Protein AF-A0A9Q1FGV0-F1 (afdb_monomer_lite)

Sequence (142 aa):
MKSDRSMDLPRHFRGEVTGDSRELNRILRSLESGGLEETNSGKLIVAKRFLLRTLMKLKKDEKLKLFQSHLSQDYPEYTEQEQEDPEALYIVEKMLETCGSERSLKITLHILRNMKQKDLADSLEREAQNCKRFLSLILCVH

pLDDT: mean 70.71, std 15.36, range [35.47, 88.62]

Organism: Synaphobranchus kaupii (NCBI:txid118154)

Foldseek 3Di:
DDDPPDPPDPDDPVPPVDLPVVVLVVLLVVLVPDDQDPDLVSLLSLLLNLQSVLLVVVVDQVVNLQLLVLCCVVPVVLPPDPDPRDRSNSSSVSLCVPPNSLVSLVSSLVSCVVVVVVVSSVVSVVSSVVVCVVVVVPPPDD

Secondary structure (DSSP, 8-state):
--------------------HHHHHHHHHHHHHS---SSHHHHHHHHHHHHHHHHHHS-SHHHHHHHHHHHHHH-GGG-S---SS--HHHHHHHHHHHH-HHHHHHHHHHHHHHTT-HHHHHHHHHHHHHHHTTTTTS----

InterPro domains:
  IPR004020 DAPIN domain [PF02758] (51-122)
  IPR004020 DAPIN domain [PS50824] (44-130)
  IPR004020 DAPIN domain [SM01289] (47-126)
  IPR011029 Death-like domain superfamily [G3DSA:1.10.533.10] (45-135)
  IPR011029 Death-like domain superfamily [SSF47986] (49-128)

Radius of gyration: 18.82 Å; chains: 1; bounding box: 50×46×64 Å

Structure (mmCIF, N/CA/C/O backbone):
data_AF-A0A9Q1FGV0-F1
#
_entry.id   AF-A0A9Q1FGV0-F1
#
loop_
_atom_site.group_PDB
_atom_site.id
_atom_site.type_symbol
_atom_site.label_atom_id
_atom_site.label_alt_id
_atom_site.label_comp_id
_atom_site.label_asym_id
_atom_site.label_entity_id
_atom_site.label_seq_id
_atom_site.pdbx_PDB_ins_code
_atom_site.Cartn_x
_atom_site.Cartn_y
_atom_site.Cartn_z
_atom_site.occupancy
_atom_site.B_iso_or_equiv
_atom_site.auth_seq_id
_atom_site.auth_comp_id
_atom_site.auth_asym_id
_atom_site.auth_atom_id
_atom_site.pdbx_PDB_model_num
ATOM 1 N N . MET A 1 1 ? 36.561 -33.442 33.680 1.00 54.25 1 MET A N 1
ATOM 2 C CA . MET A 1 1 ? 35.638 -33.907 32.620 1.00 54.25 1 MET A CA 1
ATOM 3 C C . MET A 1 1 ? 34.256 -33.343 32.929 1.00 54.25 1 MET A C 1
ATOM 5 O O . MET A 1 1 ? 33.841 -33.488 34.072 1.00 54.25 1 MET A O 1
ATOM 9 N N . LYS A 1 2 ? 33.601 -32.749 31.911 1.00 41.06 2 LYS A N 1
ATOM 10 C CA . LYS A 1 2 ? 32.336 -31.964 31.904 1.00 41.06 2 LYS A CA 1
ATOM 11 C C . LYS A 1 2 ? 32.483 -30.533 32.459 1.00 41.06 2 LYS A C 1
ATOM 13 O O . LYS A 1 2 ? 33.048 -30.391 33.528 1.00 41.06 2 LYS A O 1
ATOM 18 N N . SER A 1 3 ? 31.993 -29.441 31.868 1.00 48.84 3 SER A N 1
ATOM 19 C CA . SER A 1 3 ? 31.577 -29.076 30.501 1.00 48.84 3 SER A CA 1
ATOM 20 C C . SER A 1 3 ? 31.291 -27.564 30.546 1.00 48.84 3 SER A C 1
ATOM 22 O O . SER A 1 3 ? 30.273 -27.172 31.107 1.00 48.84 3 SER A O 1
ATOM 24 N N . ASP A 1 4 ? 32.145 -26.725 29.959 1.00 48.16 4 ASP A N 1
ATOM 25 C CA . ASP A 1 4 ? 31.853 -25.300 29.746 1.00 48.16 4 ASP A CA 1
ATOM 26 C C . ASP A 1 4 ? 30.929 -25.162 28.529 1.00 48.16 4 ASP A C 1
ATOM 28 O O . ASP A 1 4 ? 31.360 -25.092 27.378 1.00 48.16 4 ASP A O 1
ATOM 32 N N . ARG A 1 5 ? 29.619 -25.206 28.771 1.00 55.12 5 ARG A N 1
ATOM 33 C CA . ARG A 1 5 ? 28.612 -24.705 27.831 1.00 55.12 5 ARG A CA 1
ATOM 34 C C . ARG A 1 5 ? 27.857 -23.583 28.521 1.00 55.12 5 ARG A C 1
ATOM 36 O O . ARG A 1 5 ? 26.770 -23.794 29.042 1.00 55.12 5 ARG A O 1
ATOM 43 N N . SER A 1 6 ? 28.442 -22.395 28.487 1.00 58.41 6 SER A N 1
ATOM 44 C CA . SER A 1 6 ? 27.678 -21.158 28.579 1.00 58.41 6 SER A CA 1
ATOM 45 C C . SER A 1 6 ? 28.071 -20.276 27.401 1.00 58.41 6 SER A C 1
ATOM 47 O O . SER A 1 6 ? 28.978 -19.456 27.464 1.00 58.41 6 SER A O 1
ATOM 49 N N . MET A 1 7 ? 27.429 -20.551 26.270 1.00 57.00 7 MET A N 1
ATOM 50 C CA . MET A 1 7 ? 27.283 -19.604 25.171 1.00 57.00 7 MET A CA 1
ATOM 51 C C . MET A 1 7 ? 25.796 -19.283 25.129 1.00 57.00 7 MET A C 1
ATOM 53 O O . MET A 1 7 ? 25.062 -19.823 24.301 1.00 57.00 7 MET A O 1
ATOM 57 N N . ASP A 1 8 ? 25.337 -18.462 26.070 1.00 56.25 8 ASP A N 1
ATOM 58 C CA . ASP A 1 8 ? 24.049 -17.804 25.903 1.00 56.25 8 ASP A CA 1
ATOM 59 C C . ASP A 1 8 ? 24.235 -16.736 24.825 1.00 56.25 8 ASP A C 1
ATOM 61 O O . ASP A 1 8 ? 24.783 -15.655 25.047 1.00 56.25 8 ASP A O 1
ATOM 65 N N . LEU A 1 9 ? 23.845 -17.099 23.600 1.00 53.03 9 LEU A N 1
ATOM 66 C CA . LEU A 1 9 ? 23.609 -16.132 22.540 1.00 53.03 9 LEU A CA 1
ATOM 67 C C . LEU A 1 9 ? 22.642 -15.072 23.085 1.00 53.03 9 LEU A C 1
ATOM 69 O O . LEU A 1 9 ? 21.607 -15.454 23.636 1.00 53.03 9 LEU A O 1
ATOM 73 N N . PRO A 1 10 ? 22.872 -13.773 22.829 1.00 49.41 10 PRO A N 1
ATOM 74 C CA . PRO A 1 10 ? 21.827 -12.769 22.953 1.00 49.41 10 PRO A CA 1
ATOM 75 C C . PRO A 1 10 ? 20.728 -13.088 21.929 1.00 49.41 10 PRO A C 1
ATOM 77 O O . PRO A 1 10 ? 20.728 -12.620 20.790 1.00 49.41 10 PRO A O 1
ATOM 80 N N . ARG A 1 11 ? 19.796 -13.963 22.311 1.00 48.31 11 ARG A N 1
ATOM 81 C CA . ARG A 1 11 ? 18.547 -14.167 21.594 1.00 48.31 11 ARG A CA 1
ATOM 82 C C . ARG A 1 11 ? 17.700 -12.938 21.855 1.00 48.31 11 ARG A C 1
ATOM 84 O O . ARG A 1 11 ? 17.361 -12.647 22.994 1.00 48.31 11 ARG A O 1
ATOM 91 N N . HIS A 1 12 ? 17.349 -12.284 20.757 1.00 45.47 12 HIS A N 1
ATOM 92 C CA . HIS A 1 12 ? 16.490 -11.113 20.664 1.00 45.47 12 HIS A CA 1
ATOM 93 C C . HIS A 1 12 ? 17.186 -9.758 20.847 1.00 45.47 12 HIS A C 1
ATOM 95 O O . HIS A 1 12 ? 16.801 -8.953 21.687 1.00 45.47 12 HIS A O 1
ATOM 101 N N . PHE A 1 13 ? 17.984 -9.383 19.840 1.00 38.84 13 PHE A N 1
ATOM 102 C CA . PHE A 1 13 ? 17.658 -8.142 19.119 1.00 38.84 13 PHE A CA 1
ATOM 103 C C . PHE A 1 13 ? 16.265 -8.320 18.485 1.00 38.84 13 PHE A C 1
ATOM 105 O O . PHE A 1 13 ? 16.104 -8.496 17.281 1.00 38.84 13 PHE A O 1
ATOM 112 N N . ARG A 1 14 ? 15.227 -8.356 19.328 1.00 43.69 14 ARG A N 1
ATOM 113 C CA . ARG A 1 14 ? 13.885 -7.991 18.906 1.00 43.69 14 ARG A CA 1
ATOM 114 C C . ARG A 1 14 ? 14.009 -6.486 18.752 1.00 43.69 14 ARG A C 1
ATOM 116 O O . ARG A 1 14 ? 13.833 -5.745 19.710 1.00 43.69 14 ARG A O 1
ATOM 123 N N . GLY A 1 15 ? 14.446 -6.067 17.564 1.00 43.12 15 GLY A N 1
ATOM 124 C CA . GLY A 1 15 ? 14.067 -4.763 17.065 1.00 43.12 15 G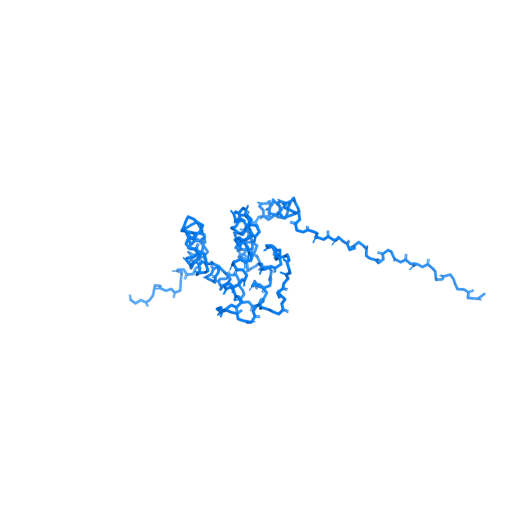LY A CA 1
ATOM 125 C C . GLY A 1 15 ? 12.556 -4.775 17.146 1.00 43.12 15 GLY A C 1
ATOM 126 O O . GLY A 1 15 ? 11.890 -5.431 16.350 1.00 43.12 15 GLY A O 1
ATOM 127 N N . GLU A 1 16 ? 12.038 -4.198 18.219 1.00 45.94 16 GLU A N 1
ATOM 128 C CA . GLU A 1 16 ? 10.676 -3.732 18.273 1.00 45.94 16 GLU A CA 1
ATOM 129 C C . GLU A 1 16 ? 10.635 -2.707 17.146 1.00 45.94 16 GLU A C 1
ATOM 131 O O . GLU A 1 16 ? 11.057 -1.561 17.302 1.00 45.94 16 GLU A O 1
ATOM 136 N N . VAL A 1 17 ? 10.296 -3.185 15.945 1.00 47.91 17 VAL A N 1
ATOM 137 C CA . VAL A 1 17 ? 9.898 -2.326 14.841 1.00 47.91 17 VAL A CA 1
ATOM 138 C C . VAL A 1 17 ? 8.568 -1.783 15.323 1.00 47.91 17 VAL A C 1
ATOM 140 O O . VAL A 1 17 ? 7.513 -2.361 15.110 1.00 47.91 17 VAL A O 1
ATOM 143 N N . THR A 1 18 ? 8.674 -0.772 16.173 1.00 45.75 18 THR A N 1
ATOM 144 C CA . THR A 1 18 ? 7.597 0.151 16.418 1.00 45.75 18 THR A CA 1
ATOM 145 C C . THR A 1 18 ? 7.405 0.859 15.091 1.00 45.75 18 THR A C 1
ATOM 147 O O . THR A 1 18 ? 8.393 1.251 14.456 1.00 45.75 18 THR A O 1
ATOM 150 N N . GLY A 1 19 ? 6.155 1.029 14.675 1.00 51.72 19 GLY A N 1
ATOM 151 C CA . GLY A 1 19 ? 5.743 1.808 13.508 1.00 51.72 19 GLY A CA 1
ATOM 152 C C . GLY A 1 19 ? 6.035 3.281 13.586 1.00 51.72 19 GLY A C 1
ATOM 153 O O . GLY A 1 19 ? 5.293 4.114 13.071 1.00 51.72 19 GLY A O 1
ATOM 154 N N . ASP A 1 20 ? 7.165 3.621 14.189 1.00 58.38 20 ASP A N 1
ATOM 155 C CA . ASP A 1 20 ? 7.745 4.920 14.101 1.00 58.38 20 ASP A CA 1
ATOM 156 C C . ASP A 1 20 ? 8.059 5.190 12.630 1.00 58.38 20 ASP A C 1
ATOM 158 O O . ASP A 1 20 ? 8.861 4.518 11.967 1.00 58.38 20 ASP A O 1
ATOM 162 N N . SER A 1 21 ? 7.407 6.229 12.116 1.00 64.75 21 SER A N 1
ATOM 163 C CA . SER A 1 21 ? 7.628 6.776 10.783 1.00 64.75 21 SER A CA 1
ATOM 164 C C . SER A 1 21 ? 9.121 6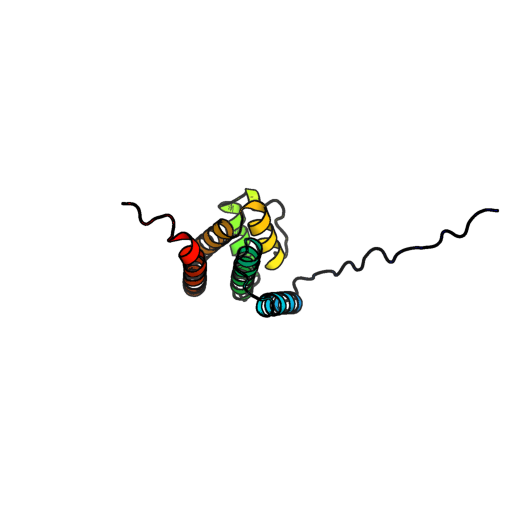.886 10.422 1.00 64.75 21 SER A C 1
ATOM 166 O O . SER A 1 21 ? 9.453 6.864 9.237 1.00 64.75 21 SER A O 1
ATOM 168 N N . ARG A 1 22 ? 10.047 6.993 11.389 1.00 68.62 22 ARG A N 1
ATOM 169 C CA . ARG A 1 22 ? 11.501 7.020 11.153 1.00 68.62 22 ARG A CA 1
ATOM 170 C C . ARG A 1 22 ? 12.064 5.713 10.596 1.00 68.62 22 ARG A C 1
ATOM 172 O O . ARG A 1 22 ? 12.845 5.787 9.646 1.00 68.62 22 ARG A O 1
ATOM 179 N N . GLU A 1 23 ? 11.679 4.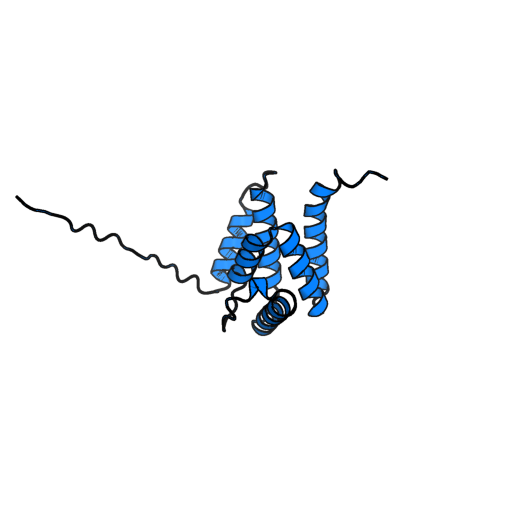552 11.123 1.00 73.44 23 GLU A N 1
ATOM 180 C CA . GLU A 1 23 ? 12.188 3.258 10.636 1.00 73.44 23 GLU A CA 1
ATOM 181 C C . GLU A 1 23 ? 11.650 2.964 9.235 1.00 73.44 23 GLU A C 1
ATOM 183 O O . GLU A 1 23 ? 12.402 2.600 8.330 1.00 73.44 23 GLU A O 1
ATOM 188 N N . LEU A 1 24 ? 10.381 3.282 8.985 1.00 73.44 24 LEU A N 1
ATOM 189 C CA . LEU A 1 24 ? 9.796 3.204 7.648 1.00 73.44 24 LEU A CA 1
ATOM 190 C C . LEU A 1 24 ? 10.500 4.128 6.637 1.00 73.44 24 LEU A C 1
ATOM 192 O O . LEU A 1 24 ? 10.782 3.725 5.507 1.00 73.44 24 LEU A O 1
ATOM 196 N N . ASN A 1 25 ? 10.859 5.352 7.044 1.00 75.75 25 ASN A N 1
ATOM 197 C CA . ASN A 1 25 ? 11.649 6.271 6.215 1.00 75.75 25 ASN A CA 1
ATOM 198 C C . ASN A 1 25 ? 13.087 5.776 5.982 1.00 75.75 25 ASN A C 1
ATOM 200 O O . ASN A 1 25 ? 13.695 6.084 4.953 1.00 75.75 25 ASN A O 1
ATOM 204 N N . ARG A 1 26 ? 13.661 5.024 6.926 1.00 81.12 26 ARG A N 1
ATOM 205 C CA . ARG A 1 26 ? 14.965 4.371 6.764 1.00 81.12 26 ARG A CA 1
ATOM 206 C C . ARG A 1 26 ? 14.881 3.250 5.729 1.00 81.12 26 ARG A C 1
ATOM 208 O O . ARG A 1 26 ? 15.693 3.237 4.808 1.00 81.12 26 ARG A O 1
ATOM 215 N N . ILE A 1 27 ? 13.860 2.395 5.823 1.00 79.00 27 ILE A N 1
ATOM 216 C CA . ILE A 1 27 ? 13.589 1.322 4.856 1.00 79.00 27 ILE A CA 1
ATOM 217 C C . ILE A 1 27 ? 13.361 1.906 3.458 1.00 79.00 27 ILE A C 1
ATOM 219 O O . ILE A 1 27 ? 13.979 1.447 2.500 1.00 79.00 27 ILE A O 1
ATOM 223 N N . LEU A 1 28 ? 12.541 2.955 3.326 1.00 79.88 28 LEU A N 1
ATOM 224 C CA . LEU A 1 28 ? 12.304 3.626 2.042 1.00 79.88 28 LEU A CA 1
ATOM 225 C C . LEU A 1 28 ? 13.599 4.124 1.390 1.00 79.88 28 LEU A C 1
ATOM 227 O O . LEU A 1 28 ? 13.817 3.841 0.215 1.00 79.88 28 LEU A O 1
ATOM 231 N N . ARG A 1 29 ? 14.480 4.793 2.148 1.00 79.00 29 ARG A N 1
ATOM 232 C CA . ARG A 1 29 ? 15.778 5.268 1.635 1.00 79.00 29 ARG A CA 1
ATOM 233 C C . ARG A 1 29 ? 16.697 4.126 1.209 1.00 79.00 29 ARG A C 1
ATOM 235 O O . ARG A 1 29 ? 17.364 4.228 0.183 1.00 79.00 29 ARG A O 1
ATOM 242 N N . SER A 1 30 ? 16.712 3.023 1.954 1.00 77.69 30 SER A N 1
ATOM 243 C CA . SER A 1 30 ? 17.462 1.825 1.560 1.00 77.69 30 SER A CA 1
ATOM 244 C C . SER A 1 30 ? 16.920 1.203 0.268 1.00 77.69 30 SER A C 1
ATOM 246 O O . SER A 1 30 ? 17.698 0.770 -0.577 1.00 77.69 30 SER A O 1
ATOM 248 N N . LEU A 1 31 ? 15.597 1.211 0.067 1.00 73.81 31 LEU A N 1
ATOM 249 C CA . LEU A 1 31 ? 14.969 0.747 -1.176 1.00 73.81 31 LEU A CA 1
ATOM 250 C C . LEU A 1 31 ? 15.226 1.695 -2.364 1.00 73.81 31 LEU A C 1
ATOM 252 O O . LEU A 1 31 ? 15.034 1.270 -3.502 1.00 73.81 31 LEU A O 1
ATOM 256 N N . GLU A 1 32 ? 15.611 2.954 -2.126 1.00 67.44 32 GLU A N 1
ATOM 257 C CA . GLU A 1 32 ? 15.994 3.938 -3.154 1.00 67.44 32 GLU A CA 1
ATOM 258 C C . GLU A 1 32 ? 17.463 3.817 -3.586 1.00 67.44 32 GLU A C 1
ATOM 260 O O . GLU A 1 32 ? 17.772 4.134 -4.733 1.00 67.44 32 GLU A O 1
ATOM 265 N N . SER A 1 33 ? 18.363 3.341 -2.714 1.00 64.19 33 SER A N 1
ATOM 266 C CA . SER A 1 33 ? 19.792 3.197 -3.040 1.00 64.19 33 SER A CA 1
ATOM 267 C C . SER A 1 33 ? 20.161 1.852 -3.678 1.00 64.19 33 SER A C 1
ATOM 269 O O . SER A 1 33 ? 21.293 1.686 -4.130 1.00 64.19 33 SER A O 1
ATOM 271 N N . GLY A 1 34 ? 19.249 0.875 -3.683 1.00 56.34 34 GLY A N 1
ATOM 272 C CA . GLY A 1 34 ? 19.437 -0.408 -4.361 1.00 56.34 34 GLY A CA 1
ATOM 273 C C . GLY A 1 34 ? 19.177 -0.274 -5.861 1.00 56.34 34 GLY A C 1
ATOM 274 O O . GLY A 1 34 ? 18.095 0.160 -6.259 1.00 56.34 34 GLY A O 1
ATOM 275 N N . GLY A 1 35 ? 20.162 -0.638 -6.687 1.00 51.53 35 GLY A N 1
ATOM 276 C CA . GLY A 1 35 ? 20.046 -0.632 -8.145 1.00 51.53 35 GLY A CA 1
ATOM 277 C C . GLY A 1 35 ? 18.791 -1.371 -8.619 1.00 51.53 35 GLY A C 1
ATOM 278 O O . GLY A 1 35 ? 18.494 -2.477 -8.171 1.00 51.53 35 GLY A O 1
ATOM 279 N N . LEU A 1 36 ? 18.033 -0.728 -9.509 1.00 54.25 36 LEU A N 1
ATOM 280 C CA . LEU A 1 36 ? 16.827 -1.273 -10.130 1.00 54.25 36 LEU A CA 1
ATOM 281 C C . LEU A 1 36 ? 17.220 -2.292 -11.206 1.00 54.25 36 LEU A C 1
ATOM 283 O O . LEU A 1 36 ? 17.057 -2.038 -12.394 1.00 54.25 36 LEU A O 1
ATOM 287 N N . GLU A 1 37 ? 17.789 -3.424 -10.811 1.00 52.44 37 GLU A N 1
ATOM 288 C CA . GLU A 1 37 ? 18.029 -4.507 -11.760 1.00 52.44 37 GLU A CA 1
ATOM 289 C C . GLU A 1 37 ? 16.697 -5.189 -12.101 1.00 52.44 37 GLU A C 1
ATOM 291 O O . GLU A 1 37 ? 15.858 -5.424 -11.225 1.00 52.44 37 GLU A O 1
ATOM 296 N N . GLU A 1 38 ? 16.503 -5.498 -13.387 1.00 54.25 38 GLU A N 1
ATOM 297 C CA . GLU A 1 38 ? 15.303 -6.098 -13.996 1.00 54.25 38 GLU A CA 1
ATOM 298 C C . GLU A 1 38 ? 15.078 -7.565 -13.573 1.00 54.25 38 GLU A C 1
ATOM 300 O O . GLU A 1 38 ? 14.806 -8.450 -14.379 1.00 54.25 38 GLU A O 1
ATOM 305 N N . THR A 1 39 ? 15.184 -7.857 -12.282 1.00 58.16 39 THR A N 1
ATOM 306 C CA . THR A 1 39 ? 14.855 -9.159 -11.706 1.00 58.16 39 THR A CA 1
ATOM 307 C C . THR A 1 39 ? 13.456 -9.122 -11.094 1.00 58.16 39 THR A C 1
ATOM 309 O O . THR A 1 39 ? 12.923 -8.066 -10.741 1.00 58.16 39 THR A O 1
ATOM 312 N N . ASN A 1 40 ? 12.837 -10.292 -10.912 1.00 62.12 40 ASN A N 1
ATOM 313 C CA . ASN A 1 40 ? 11.555 -10.402 -10.204 1.00 62.12 40 ASN A CA 1
ATOM 314 C C . ASN A 1 40 ? 11.624 -9.798 -8.779 1.00 62.12 40 ASN A C 1
ATOM 316 O O . ASN A 1 40 ? 10.639 -9.260 -8.276 1.00 62.12 40 ASN A O 1
ATOM 320 N N . SER A 1 41 ? 12.820 -9.806 -8.174 1.00 65.25 41 SER A N 1
ATOM 321 C CA . SER A 1 41 ? 13.122 -9.158 -6.893 1.00 65.25 41 SER A CA 1
ATOM 322 C C . SER A 1 41 ? 13.054 -7.624 -6.980 1.00 65.25 41 SER A C 1
ATOM 324 O O . SER A 1 41 ? 12.470 -6.975 -6.113 1.00 65.25 41 SER A O 1
ATOM 326 N N . GLY A 1 42 ? 13.537 -7.030 -8.078 1.00 70.31 42 GLY A N 1
ATOM 327 C CA . GLY A 1 42 ? 13.456 -5.586 -8.326 1.00 70.31 42 GLY A CA 1
ATOM 328 C C . GLY A 1 42 ? 12.015 -5.075 -8.413 1.00 70.31 42 GLY A C 1
ATOM 329 O O . GLY A 1 42 ? 11.672 -4.067 -7.794 1.00 70.31 42 GLY A O 1
ATOM 330 N N . LYS A 1 43 ? 11.122 -5.809 -9.092 1.00 73.44 43 LYS A N 1
ATOM 331 C CA . LYS A 1 43 ? 9.687 -5.460 -9.168 1.00 73.44 43 LYS A CA 1
ATOM 332 C C . LYS A 1 43 ? 9.019 -5.454 -7.790 1.00 73.44 43 LYS A C 1
ATOM 334 O O . LYS A 1 43 ? 8.207 -4.574 -7.507 1.00 73.44 43 LYS A O 1
ATOM 339 N N .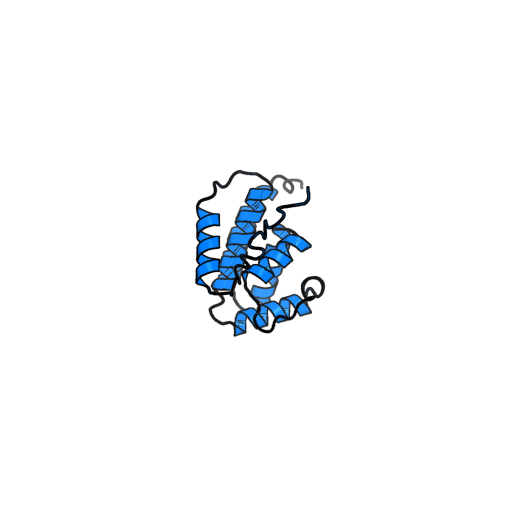 LEU A 1 44 ? 9.374 -6.411 -6.930 1.00 77.94 44 LEU A N 1
ATOM 340 C CA . LEU A 1 44 ? 8.886 -6.485 -5.551 1.00 77.94 44 LEU A CA 1
ATOM 341 C C . LEU A 1 44 ? 9.378 -5.295 -4.716 1.00 77.94 44 LEU A C 1
ATOM 343 O O . LEU A 1 44 ? 8.577 -4.647 -4.046 1.00 77.94 44 LEU A O 1
ATOM 347 N N . ILE A 1 45 ? 10.671 -4.972 -4.805 1.00 79.06 45 ILE A N 1
ATOM 348 C CA . ILE A 1 45 ? 11.306 -3.830 -4.126 1.00 79.06 45 ILE A CA 1
ATOM 349 C C . ILE A 1 45 ? 10.626 -2.514 -4.519 1.00 79.06 45 ILE A C 1
ATOM 351 O O . ILE A 1 45 ? 10.291 -1.695 -3.660 1.00 79.06 45 ILE A O 1
ATOM 355 N N . VAL A 1 46 ? 10.379 -2.330 -5.817 1.00 79.19 46 VAL A N 1
ATOM 356 C CA . VAL A 1 46 ? 9.717 -1.144 -6.365 1.00 79.19 46 VAL A CA 1
ATOM 357 C C . VAL A 1 46 ? 8.270 -1.049 -5.878 1.00 79.19 46 VAL A C 1
ATOM 359 O O . VAL A 1 46 ? 7.872 -0.013 -5.346 1.00 79.19 46 VAL A O 1
ATOM 362 N N . ALA A 1 47 ? 7.495 -2.132 -5.981 1.00 83.06 47 ALA A N 1
ATOM 363 C CA . ALA A 1 47 ? 6.111 -2.158 -5.511 1.00 83.06 47 ALA A CA 1
ATOM 364 C C . ALA A 1 47 ? 6.013 -1.893 -4.001 1.00 83.06 47 ALA A C 1
ATOM 366 O O . ALA A 1 47 ? 5.229 -1.042 -3.581 1.00 83.06 47 ALA A O 1
ATOM 367 N N . LYS A 1 48 ? 6.859 -2.546 -3.191 1.00 85.00 48 LYS A N 1
ATOM 368 C CA . LYS A 1 48 ? 6.937 -2.340 -1.737 1.00 85.00 48 LYS A CA 1
ATOM 369 C C . LYS A 1 48 ? 7.190 -0.880 -1.395 1.00 85.00 48 LYS A C 1
ATOM 371 O O . LYS A 1 48 ? 6.469 -0.308 -0.581 1.00 85.00 48 LYS A O 1
ATOM 376 N N . ARG A 1 49 ? 8.162 -0.252 -2.059 1.00 84.31 49 ARG A N 1
ATOM 377 C CA . ARG A 1 49 ? 8.487 1.166 -1.873 1.00 84.31 49 ARG A CA 1
ATOM 378 C C . ARG A 1 49 ? 7.288 2.069 -2.170 1.00 84.31 49 ARG A C 1
ATOM 380 O O . ARG A 1 49 ? 6.986 2.965 -1.383 1.00 84.31 49 ARG A O 1
ATOM 387 N N . PHE A 1 50 ? 6.598 1.849 -3.288 1.00 84.38 50 PHE A N 1
ATOM 388 C CA . PHE A 1 50 ? 5.459 2.683 -3.680 1.00 84.38 50 PHE A CA 1
ATOM 389 C C . PHE A 1 50 ? 4.259 2.530 -2.756 1.00 84.38 50 PHE A C 1
ATOM 391 O O . PHE A 1 50 ? 3.653 3.533 -2.370 1.00 84.38 50 PHE A O 1
ATOM 398 N N . LEU A 1 51 ? 3.943 1.299 -2.370 1.00 87.56 51 LEU A N 1
ATOM 399 C CA . LEU A 1 51 ? 2.869 1.009 -1.433 1.00 87.56 51 LEU A CA 1
ATOM 400 C C . LEU A 1 51 ? 3.146 1.647 -0.067 1.00 87.56 51 LEU A C 1
ATOM 402 O O . LEU A 1 51 ? 2.322 2.424 0.414 1.00 87.56 51 LEU A O 1
ATOM 406 N N . LEU A 1 52 ? 4.347 1.437 0.487 1.00 86.69 52 LEU A N 1
ATOM 407 C CA . LEU A 1 52 ? 4.795 2.071 1.732 1.00 86.69 52 LEU A CA 1
ATOM 408 C C . LEU A 1 52 ? 4.678 3.589 1.669 1.00 86.69 52 LEU A C 1
ATOM 410 O O . LEU A 1 52 ? 4.046 4.204 2.521 1.00 86.69 52 LEU A O 1
ATOM 414 N N . ARG A 1 53 ? 5.234 4.209 0.624 1.00 84.88 53 ARG A N 1
ATOM 415 C CA . ARG A 1 53 ? 5.187 5.665 0.452 1.00 84.88 53 ARG A CA 1
ATOM 416 C C . ARG A 1 53 ? 3.754 6.186 0.380 1.00 84.88 53 ARG A C 1
ATOM 418 O O . ARG A 1 53 ? 3.483 7.292 0.844 1.00 84.88 53 ARG A O 1
ATOM 425 N N . THR A 1 54 ? 2.848 5.423 -0.222 1.00 85.81 54 THR A N 1
ATOM 426 C CA . THR A 1 54 ? 1.441 5.806 -0.358 1.00 85.81 54 THR A CA 1
ATOM 427 C C . THR A 1 54 ? 0.711 5.714 0.975 1.00 85.81 54 THR A C 1
ATOM 429 O O . THR A 1 54 ? 0.036 6.670 1.351 1.00 85.81 54 THR A O 1
ATOM 432 N N . LEU A 1 55 ? 0.915 4.630 1.726 1.00 83.88 55 LEU A N 1
ATOM 433 C CA . LEU A 1 55 ? 0.341 4.471 3.061 1.00 83.88 55 LEU A CA 1
ATOM 434 C C . LEU A 1 55 ? 0.920 5.479 4.062 1.00 83.88 55 LEU A C 1
ATOM 436 O O . LEU A 1 55 ? 0.161 6.100 4.789 1.00 83.88 55 LEU A O 1
ATOM 440 N N . MET A 1 56 ? 2.224 5.763 4.036 1.00 79.50 56 MET A N 1
ATOM 441 C CA . MET A 1 56 ? 2.826 6.805 4.886 1.00 79.50 56 MET A CA 1
ATOM 442 C C . MET A 1 56 ? 2.318 8.218 4.555 1.00 79.50 56 MET A C 1
ATOM 444 O O . MET A 1 56 ? 2.282 9.097 5.415 1.00 79.50 56 MET A O 1
ATOM 448 N N . LYS A 1 57 ? 1.911 8.467 3.302 1.00 81.19 57 LYS A N 1
ATOM 449 C CA . LYS A 1 57 ? 1.257 9.726 2.905 1.00 81.19 57 LYS A CA 1
ATOM 450 C C . LYS A 1 57 ? -0.184 9.830 3.402 1.00 81.19 57 LYS A C 1
ATOM 452 O O . LYS A 1 57 ? -0.721 10.942 3.421 1.00 81.19 57 LYS A O 1
ATOM 457 N N . LEU A 1 58 ? -0.812 8.732 3.823 1.00 78.56 58 LEU A N 1
ATOM 458 C CA . LEU A 1 58 ? -2.048 8.779 4.598 1.00 78.56 58 LEU A CA 1
ATOM 459 C C . LEU A 1 58 ? -1.678 9.303 5.998 1.00 78.56 58 LEU A C 1
ATOM 461 O O . LEU A 1 58 ? -1.552 8.547 6.943 1.00 78.56 58 LEU A O 1
ATOM 465 N N . LYS A 1 59 ? -1.456 10.623 6.111 1.00 59.50 59 LYS A N 1
ATOM 466 C CA . LYS A 1 59 ? -0.934 11.371 7.281 1.00 59.50 59 LYS A CA 1
ATOM 467 C C . LYS A 1 59 ? -1.758 11.260 8.585 1.00 59.50 59 LYS A C 1
ATOM 469 O O . LYS A 1 59 ? -1.607 12.098 9.469 1.00 59.50 59 LYS A O 1
ATOM 474 N N . LYS A 1 60 ? -2.689 10.317 8.686 1.00 65.38 60 LYS A N 1
ATOM 475 C CA . LYS A 1 60 ? -3.528 10.085 9.859 1.00 65.38 60 LYS A CA 1
ATOM 476 C C . LYS A 1 60 ? -3.702 8.587 10.034 1.00 65.38 60 LYS A C 1
ATOM 478 O O . LYS A 1 60 ? -4.187 7.942 9.104 1.00 65.38 60 LYS A O 1
ATOM 483 N N . ASP A 1 61 ? -3.433 8.091 11.234 1.00 69.06 61 ASP A N 1
ATOM 484 C CA . ASP A 1 61 ? -3.746 6.718 11.641 1.00 69.06 61 ASP A CA 1
ATOM 485 C C . ASP A 1 61 ? -5.203 6.362 11.327 1.00 69.06 61 ASP A C 1
ATOM 487 O O . ASP A 1 61 ? -5.491 5.264 10.882 1.00 69.06 61 ASP A O 1
ATOM 491 N N . GLU A 1 62 ? -6.126 7.326 11.409 1.00 76.38 62 GLU A N 1
ATOM 492 C CA . GLU A 1 62 ? -7.532 7.159 11.009 1.00 76.38 62 GLU A CA 1
ATOM 493 C C . GLU A 1 62 ? -7.710 6.730 9.541 1.00 76.38 62 GLU A C 1
ATOM 495 O O . GLU A 1 62 ? -8.513 5.849 9.238 1.00 76.38 62 GLU A O 1
ATOM 500 N N . LYS A 1 63 ? -6.942 7.310 8.608 1.00 82.25 63 LYS A N 1
ATOM 501 C CA . LYS A 1 63 ? -7.001 6.906 7.196 1.00 82.25 63 LYS A CA 1
ATOM 502 C C . LYS A 1 63 ? -6.372 5.533 6.993 1.00 82.25 63 LYS A C 1
ATOM 504 O O . LYS A 1 63 ? -6.852 4.777 6.160 1.00 82.25 63 LYS A O 1
ATOM 509 N N . LEU A 1 64 ? -5.314 5.213 7.731 1.00 82.38 64 LEU A N 1
ATOM 510 C CA . LEU A 1 64 ? -4.675 3.903 7.658 1.00 82.38 64 LEU A CA 1
ATOM 511 C C . LEU A 1 64 ? -5.579 2.802 8.241 1.00 82.38 64 LEU A C 1
ATOM 513 O O . LEU A 1 64 ? -5.727 1.748 7.630 1.00 82.38 64 LEU A O 1
ATOM 517 N N . LYS A 1 65 ? -6.287 3.092 9.337 1.00 81.06 65 LYS A N 1
ATOM 518 C CA . LYS A 1 65 ? -7.343 2.242 9.909 1.00 81.06 65 LYS A CA 1
ATOM 519 C C . LYS A 1 65 ? -8.496 2.041 8.933 1.00 81.06 65 LYS A C 1
ATOM 521 O O . LYS A 1 65 ? -8.945 0.919 8.732 1.00 81.06 65 LYS A O 1
ATOM 526 N N . LEU A 1 66 ? -8.933 3.103 8.254 1.00 85.44 66 LEU A N 1
ATOM 527 C CA . LEU A 1 66 ? -9.960 2.990 7.218 1.00 85.44 66 LEU A CA 1
ATOM 528 C C . LEU A 1 66 ? -9.470 2.170 6.012 1.00 85.44 66 LEU A C 1
ATOM 530 O O . LEU A 1 66 ? -10.231 1.377 5.464 1.00 85.44 66 LEU A O 1
ATOM 534 N N . PHE A 1 67 ? -8.199 2.313 5.623 1.00 86.00 67 PHE A N 1
ATOM 535 C CA . PHE A 1 67 ? -7.588 1.476 4.590 1.00 86.00 67 PHE A CA 1
ATOM 536 C C . PHE A 1 67 ? -7.627 -0.003 4.986 1.00 86.00 67 PHE A C 1
ATOM 538 O O . PHE A 1 67 ? -8.060 -0.826 4.187 1.00 86.00 67 PHE A O 1
ATOM 545 N N . GLN A 1 68 ? -7.220 -0.334 6.215 1.00 83.06 68 GLN A N 1
ATOM 546 C CA . GLN A 1 68 ? -7.272 -1.703 6.731 1.00 83.06 68 GLN A CA 1
ATOM 547 C C . GLN A 1 68 ? -8.712 -2.224 6.807 1.00 83.06 68 GLN A C 1
ATOM 549 O O . GLN A 1 68 ? -8.963 -3.357 6.420 1.00 83.06 68 GLN A O 1
ATOM 554 N N . SER A 1 69 ? -9.670 -1.396 7.228 1.00 84.88 69 SER A N 1
ATOM 555 C CA . SER A 1 69 ? -11.090 -1.764 7.260 1.00 84.88 69 SER A CA 1
ATOM 556 C C . SER A 1 69 ? -11.628 -2.101 5.863 1.00 84.88 69 SER A C 1
ATOM 558 O O . SER A 1 69 ? -12.263 -3.138 5.686 1.00 84.88 69 SER A O 1
ATOM 560 N N . HIS A 1 70 ? -11.307 -1.290 4.848 1.00 86.44 70 HIS A N 1
ATOM 561 C CA . HIS A 1 70 ? -11.650 -1.600 3.456 1.00 86.44 70 HIS A CA 1
ATOM 562 C C . HIS A 1 70 ? -10.937 -2.851 2.943 1.00 86.44 70 HIS A C 1
ATOM 564 O O . HIS A 1 70 ? -11.567 -3.684 2.299 1.00 86.44 70 HIS A O 1
ATOM 570 N N . LEU A 1 71 ? -9.644 -3.003 3.251 1.00 83.94 71 LEU A N 1
ATOM 571 C CA . LEU A 1 71 ? -8.879 -4.200 2.907 1.00 83.94 71 LEU A CA 1
ATOM 572 C C . LEU A 1 71 ? -9.567 -5.442 3.474 1.00 83.94 71 LEU A C 1
ATOM 574 O O . LEU A 1 71 ? -9.723 -6.418 2.759 1.00 83.94 71 LEU A O 1
ATOM 578 N N . SER A 1 72 ? -10.043 -5.373 4.714 1.00 83.00 72 SER A N 1
ATOM 579 C CA . SER A 1 72 ? -10.720 -6.484 5.366 1.00 83.00 72 SER A CA 1
ATOM 580 C C . SER A 1 72 ? -12.100 -6.798 4.825 1.00 83.00 72 SER A C 1
ATOM 582 O O . SER A 1 72 ? -12.504 -7.958 4.785 1.00 83.00 72 SER A O 1
ATOM 584 N N . GLN A 1 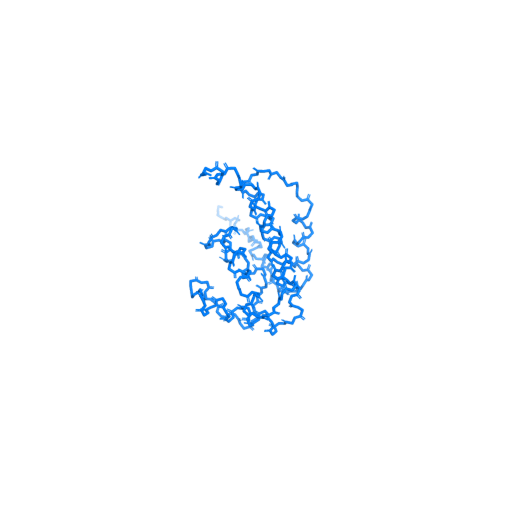73 ? -12.824 -5.770 4.398 1.00 82.69 73 GLN A N 1
ATOM 585 C CA . GLN A 1 73 ? -14.147 -5.939 3.824 1.00 82.69 73 GLN A CA 1
ATOM 586 C C . GLN A 1 73 ? -14.081 -6.533 2.411 1.00 82.69 73 GLN A C 1
ATOM 588 O O . GLN A 1 73 ? -14.851 -7.435 2.090 1.00 82.69 73 GLN A O 1
ATOM 593 N N . ASP A 1 74 ? -13.177 -6.024 1.571 1.00 81.75 74 ASP A N 1
ATOM 594 C CA . ASP A 1 74 ? -13.059 -6.438 0.170 1.00 81.75 74 ASP A CA 1
ATOM 595 C C . ASP A 1 74 ? -12.159 -7.678 0.000 1.00 81.75 74 ASP A C 1
ATOM 597 O O . ASP A 1 74 ? -12.312 -8.428 -0.964 1.00 81.75 74 ASP A O 1
ATOM 601 N N . TYR A 1 75 ? -11.232 -7.910 0.937 1.00 79.62 75 TYR A N 1
ATOM 602 C CA . TYR A 1 75 ? -10.228 -8.972 0.879 1.00 79.62 75 TYR A CA 1
ATOM 603 C C . TYR A 1 75 ? -9.958 -9.589 2.268 1.00 79.62 75 TYR A C 1
ATOM 605 O O . TYR A 1 75 ? -8.885 -9.395 2.853 1.00 79.62 75 TYR A O 1
ATOM 613 N N . PRO A 1 76 ? -10.903 -10.392 2.791 1.00 74.25 76 PRO A N 1
ATOM 614 C CA . PRO A 1 76 ? -10.795 -11.011 4.116 1.00 74.25 76 PRO A CA 1
ATOM 615 C C . PRO A 1 76 ? -9.581 -11.948 4.264 1.00 74.25 76 PRO A C 1
ATOM 617 O O . PRO A 1 76 ? -9.134 -12.235 5.371 1.00 74.25 76 PRO A O 1
ATOM 620 N N . GLU A 1 77 ? -9.008 -12.398 3.145 1.00 72.12 77 GLU A N 1
ATOM 621 C CA . GLU A 1 77 ? -7.760 -13.167 3.079 1.00 72.12 77 GLU A CA 1
ATOM 622 C C . GLU A 1 77 ? -6.536 -12.427 3.656 1.00 72.12 77 GLU A C 1
ATOM 624 O O . GLU A 1 77 ? -5.559 -13.071 4.030 1.00 72.12 77 GLU A O 1
ATOM 629 N N . TYR A 1 78 ? -6.581 -11.094 3.786 1.00 68.44 78 TYR A N 1
ATOM 630 C CA . TYR A 1 78 ? -5.489 -10.298 4.371 1.00 68.44 78 TYR A CA 1
ATOM 631 C C . TYR A 1 78 ? -5.751 -9.879 5.832 1.00 68.44 78 TYR A C 1
ATOM 633 O O . TYR A 1 78 ? -4.915 -9.208 6.439 1.00 68.44 78 TYR A O 1
ATOM 641 N N . THR A 1 79 ? -6.887 -10.287 6.408 1.00 57.12 79 THR A N 1
ATOM 642 C CA . THR A 1 79 ? -7.478 -9.759 7.657 1.00 57.12 79 THR A CA 1
ATOM 643 C C . THR A 1 79 ? -7.141 -10.550 8.910 1.00 57.12 79 THR A C 1
ATOM 645 O O . THR A 1 79 ? -7.666 -10.256 9.976 1.00 57.12 79 THR A O 1
ATOM 648 N N . GLU A 1 80 ? -6.258 -11.548 8.856 1.00 57.16 80 GLU A N 1
ATOM 649 C CA . GLU A 1 80 ? -6.010 -12.384 10.045 1.00 57.16 80 GLU A CA 1
ATOM 650 C C . GLU A 1 80 ? -5.503 -11.605 11.279 1.00 57.16 80 GLU A C 1
ATOM 652 O O . GLU A 1 80 ? -5.516 -12.142 12.382 1.00 57.16 80 GLU A O 1
ATOM 657 N N . GLN A 1 81 ? -5.081 -10.342 11.132 1.00 60.84 81 GLN A N 1
ATOM 658 C CA . GLN A 1 81 ? -4.786 -9.457 12.258 1.00 60.84 81 GLN A CA 1
ATOM 659 C C . GLN A 1 81 ? -5.416 -8.072 12.048 1.00 60.84 81 GLN A C 1
ATOM 661 O O . GLN A 1 81 ? -4.806 -7.184 11.448 1.00 60.84 81 GLN A O 1
ATOM 666 N N . GLU A 1 82 ? -6.616 -7.858 12.593 1.00 56.62 82 GLU A N 1
ATOM 667 C CA . GLU A 1 82 ? -7.067 -6.515 12.979 1.00 56.62 82 GLU A CA 1
ATOM 668 C C . GLU A 1 82 ? -6.156 -6.019 14.116 1.00 56.62 82 GLU A C 1
ATOM 670 O O . GLU A 1 82 ? -6.419 -6.219 15.298 1.00 56.62 82 GLU A O 1
ATOM 675 N N . GLN A 1 83 ? -5.000 -5.455 13.758 1.00 62.53 83 GLN A N 1
ATOM 676 C CA . GLN A 1 83 ? -4.132 -4.765 14.710 1.00 62.53 83 GLN A CA 1
ATOM 677 C C . GLN A 1 83 ? -4.754 -3.419 15.102 1.00 62.53 83 GLN A C 1
ATOM 679 O O . GLN A 1 83 ? -5.147 -2.643 14.237 1.00 62.53 83 GLN A O 1
ATOM 684 N N . GLU A 1 84 ? -4.792 -3.127 16.406 1.00 58.66 84 GLU A N 1
ATOM 685 C CA . GLU A 1 84 ? -5.287 -1.854 16.961 1.00 58.66 84 GLU A CA 1
ATOM 686 C C . GLU A 1 84 ? -4.497 -0.633 16.438 1.00 58.66 84 GLU A C 1
ATOM 688 O O . GLU A 1 84 ? -5.052 0.466 16.296 1.00 58.66 84 GLU A O 1
ATOM 693 N N . ASP A 1 85 ? -3.229 -0.864 16.079 1.00 65.25 85 ASP A N 1
ATOM 694 C CA . ASP A 1 85 ? -2.333 0.071 15.401 1.00 65.25 85 ASP A CA 1
ATOM 695 C C . ASP A 1 85 ? -1.785 -0.574 14.112 1.00 65.25 85 ASP A C 1
ATOM 697 O O . ASP A 1 85 ? -0.794 -1.309 14.143 1.00 65.25 85 ASP A O 1
ATOM 701 N N . PRO A 1 86 ? -2.491 -0.422 12.976 1.00 69.62 86 PRO A N 1
ATOM 702 C CA . PRO A 1 86 ? -2.061 -1.023 11.726 1.00 69.62 86 PRO A CA 1
ATOM 703 C C . PRO A 1 86 ? -0.805 -0.352 11.201 1.00 69.62 86 PRO A C 1
ATOM 705 O O . PRO A 1 86 ? -0.826 0.810 10.800 1.00 69.62 86 PRO A O 1
ATOM 708 N N . GLU A 1 87 ? 0.275 -1.113 11.105 1.00 78.31 87 GLU A N 1
ATOM 709 C CA . GLU A 1 87 ? 1.518 -0.580 10.584 1.00 78.31 87 GLU A CA 1
ATOM 710 C C . GLU A 1 87 ? 1.569 -0.647 9.055 1.00 78.31 87 GLU A C 1
ATOM 712 O O . GLU A 1 87 ? 1.338 -1.692 8.437 1.00 78.31 87 GLU A O 1
ATOM 717 N N . ALA A 1 88 ? 1.912 0.476 8.418 1.00 81.62 88 ALA A N 1
ATOM 718 C CA . ALA A 1 88 ? 1.951 0.574 6.960 1.00 81.62 88 ALA A CA 1
ATOM 719 C C . ALA A 1 88 ? 2.883 -0.471 6.320 1.00 81.62 88 ALA A C 1
ATOM 721 O O . ALA A 1 88 ? 2.584 -0.976 5.241 1.00 81.62 88 ALA A O 1
ATOM 722 N N . LEU A 1 89 ? 3.999 -0.818 6.969 1.00 82.75 89 LEU A N 1
ATOM 723 C CA . LEU A 1 89 ? 4.902 -1.864 6.483 1.00 82.75 89 LEU A CA 1
ATOM 724 C C . LEU A 1 89 ? 4.292 -3.249 6.577 1.00 82.75 89 LEU A C 1
ATOM 726 O O . LEU A 1 89 ? 4.338 -3.974 5.587 1.00 82.75 89 LEU A O 1
ATOM 730 N N . TYR A 1 90 ? 3.690 -3.575 7.718 1.00 81.50 90 TYR A N 1
ATOM 731 C CA . TYR A 1 90 ? 3.073 -4.874 7.947 1.00 81.50 90 TYR A CA 1
ATOM 732 C C . TYR A 1 90 ? 1.972 -5.156 6.915 1.00 81.50 90 TYR A C 1
ATOM 734 O O . TYR A 1 90 ? 1.979 -6.205 6.273 1.00 81.50 90 TYR A O 1
ATOM 742 N N . ILE A 1 91 ? 1.082 -4.183 6.671 1.00 82.44 91 ILE A N 1
ATOM 743 C CA . ILE A 1 91 ? 0.026 -4.308 5.654 1.00 82.44 91 ILE A CA 1
ATOM 744 C C . ILE A 1 91 ? 0.635 -4.572 4.270 1.00 82.44 91 ILE A C 1
ATOM 746 O O . ILE A 1 91 ? 0.198 -5.469 3.549 1.00 82.44 91 ILE A O 1
ATOM 750 N N . VAL A 1 92 ? 1.660 -3.803 3.890 1.00 85.50 92 VAL A N 1
ATOM 751 C CA . VAL A 1 92 ? 2.286 -3.918 2.566 1.00 85.50 92 VAL A CA 1
ATOM 752 C C . VAL A 1 92 ? 3.011 -5.244 2.396 1.00 85.50 92 VAL A C 1
ATOM 754 O O . VAL A 1 92 ? 2.859 -5.872 1.350 1.00 85.50 92 VAL A O 1
ATOM 757 N N . GLU A 1 93 ? 3.785 -5.680 3.389 1.00 84.31 93 GLU A N 1
ATOM 758 C CA . GLU A 1 93 ? 4.466 -6.975 3.352 1.00 84.31 93 GLU A CA 1
ATOM 759 C C . GLU A 1 93 ? 3.461 -8.111 3.222 1.00 84.31 93 GLU A C 1
ATOM 761 O O . GLU A 1 93 ? 3.572 -8.896 2.283 1.00 84.31 93 GLU A O 1
ATOM 766 N N . LYS A 1 94 ? 2.410 -8.124 4.048 1.00 83.12 94 LYS A N 1
ATOM 767 C CA . LYS A 1 94 ? 1.395 -9.179 4.011 1.00 83.12 94 LYS A CA 1
ATOM 768 C C . LYS A 1 94 ? 0.666 -9.253 2.669 1.00 83.12 94 LYS A C 1
ATOM 770 O O . LYS A 1 94 ? 0.499 -10.339 2.111 1.00 83.12 94 LYS A O 1
ATOM 775 N N . MET A 1 95 ? 0.288 -8.109 2.096 1.00 82.88 95 MET A N 1
ATOM 776 C CA . MET A 1 95 ? -0.322 -8.065 0.761 1.00 82.88 95 MET A CA 1
ATOM 777 C C . MET A 1 95 ? 0.632 -8.606 -0.313 1.00 82.88 95 MET A C 1
ATOM 779 O O . MET A 1 95 ? 0.219 -9.362 -1.193 1.00 82.88 95 MET A O 1
ATOM 783 N N . LEU A 1 96 ? 1.906 -8.199 -0.275 1.00 82.56 96 LEU A N 1
ATOM 784 C CA . LEU A 1 96 ? 2.922 -8.631 -1.238 1.00 82.56 96 LEU A CA 1
ATOM 785 C C . LEU A 1 96 ? 3.247 -10.123 -1.128 1.00 82.56 96 LEU A C 1
ATOM 787 O O . LEU A 1 96 ? 3.403 -10.764 -2.165 1.00 82.56 96 LEU A O 1
ATOM 791 N N . GLU A 1 97 ? 3.325 -10.663 0.087 1.00 82.62 97 GLU A N 1
ATOM 792 C CA . GLU A 1 97 ? 3.546 -12.089 0.344 1.00 82.62 97 GLU A CA 1
ATOM 793 C C . GLU A 1 97 ? 2.366 -12.937 -0.131 1.00 82.62 97 GLU A C 1
ATOM 795 O O . GLU A 1 97 ? 2.567 -13.968 -0.769 1.00 82.62 97 GLU A O 1
ATOM 800 N N . THR A 1 98 ? 1.137 -12.480 0.123 1.00 81.75 98 THR A N 1
ATOM 801 C CA . THR A 1 98 ? -0.067 -13.266 -0.180 1.00 81.75 98 THR A CA 1
ATOM 802 C C . THR A 1 98 ? -0.411 -13.239 -1.669 1.00 81.75 98 THR A C 1
ATOM 804 O O . THR A 1 98 ? -0.759 -14.265 -2.250 1.00 81.75 98 THR A O 1
ATOM 807 N N . CYS A 1 99 ? -0.321 -12.071 -2.313 1.00 76.94 99 CYS A N 1
ATOM 808 C CA . CYS A 1 99 ? -0.870 -11.875 -3.657 1.00 76.94 99 CYS A CA 1
ATOM 809 C C . CYS A 1 99 ? 0.131 -11.419 -4.726 1.00 76.94 99 CYS A C 1
ATOM 811 O O . CYS A 1 99 ? -0.189 -11.474 -5.921 1.00 76.94 99 CYS A O 1
ATOM 813 N N . GLY A 1 100 ? 1.338 -11.012 -4.329 1.00 82.50 100 GLY A N 1
ATOM 814 C CA . GLY A 1 100 ? 2.389 -10.537 -5.227 1.00 82.50 100 GLY A CA 1
ATOM 815 C C . GLY A 1 100 ? 2.261 -9.061 -5.624 1.00 82.50 100 GLY A C 1
ATOM 816 O O . GLY A 1 100 ? 1.196 -8.450 -5.566 1.00 82.50 100 GLY A O 1
ATOM 817 N N . SER A 1 101 ? 3.375 -8.487 -6.089 1.00 83.25 101 SER A N 1
ATOM 818 C CA . SER A 1 101 ? 3.545 -7.050 -6.371 1.00 83.25 101 SER A CA 1
ATOM 819 C C . SER A 1 101 ? 2.460 -6.421 -7.243 1.00 83.25 101 SER A C 1
ATOM 821 O O . SER A 1 101 ? 1.958 -5.345 -6.921 1.00 83.25 101 SER A O 1
ATOM 823 N N . GLU A 1 102 ? 2.062 -7.080 -8.329 1.00 80.88 102 GLU A N 1
ATOM 824 C CA . GLU A 1 102 ? 1.077 -6.526 -9.258 1.00 80.88 102 GLU A CA 1
ATOM 825 C C . GLU A 1 102 ? -0.341 -6.485 -8.667 1.00 80.88 102 GLU A C 1
ATOM 827 O O . GLU A 1 102 ? -1.053 -5.491 -8.839 1.00 80.88 102 GLU A O 1
ATOM 832 N N . ARG A 1 103 ? -0.764 -7.546 -7.962 1.00 82.62 103 ARG A N 1
ATOM 833 C CA . ARG A 1 103 ? -2.082 -7.573 -7.311 1.00 82.62 103 ARG A CA 1
ATOM 834 C C . ARG A 1 103 ? -2.134 -6.597 -6.150 1.00 82.62 103 ARG A C 1
ATOM 836 O O . ARG A 1 103 ? -3.102 -5.849 -6.070 1.00 82.62 103 ARG A O 1
ATOM 843 N N . SER A 1 104 ? -1.090 -6.529 -5.324 1.00 86.38 104 SER A N 1
ATOM 844 C CA . SER A 1 104 ? -1.051 -5.599 -4.192 1.00 86.38 104 SER A CA 1
ATOM 845 C C . SER A 1 104 ? -1.224 -4.151 -4.645 1.00 86.38 104 SER A C 1
ATOM 847 O O . SER A 1 104 ? -2.034 -3.426 -4.078 1.00 86.38 104 SER A O 1
ATOM 849 N N . LEU A 1 105 ? -0.559 -3.747 -5.735 1.00 86.38 105 LEU A N 1
ATOM 850 C CA . LEU A 1 105 ? -0.740 -2.415 -6.322 1.00 86.38 105 LEU A CA 1
ATOM 851 C C . LEU A 1 105 ? -2.186 -2.163 -6.778 1.00 86.38 105 LEU A C 1
ATOM 853 O O . LEU A 1 105 ? -2.721 -1.081 -6.533 1.00 86.38 105 LEU A O 1
ATOM 857 N N . LYS A 1 106 ? -2.839 -3.148 -7.410 1.00 85.75 106 LYS A N 1
ATOM 858 C CA . LYS A 1 106 ? -4.243 -3.039 -7.853 1.00 85.75 106 LYS A CA 1
ATOM 859 C C . LYS A 1 106 ? -5.216 -2.944 -6.675 1.00 85.75 106 LYS A C 1
ATOM 861 O O . LYS A 1 106 ? -6.129 -2.121 -6.721 1.00 85.75 106 LYS A O 1
ATOM 866 N N . ILE A 1 107 ? -5.008 -3.743 -5.630 1.00 87.31 107 ILE A N 1
ATOM 867 C CA . ILE A 1 107 ? -5.832 -3.738 -4.414 1.00 87.31 107 ILE A CA 1
ATOM 868 C C . ILE A 1 107 ? -5.728 -2.377 -3.722 1.00 87.31 107 ILE A C 1
ATOM 870 O O . ILE A 1 107 ? -6.741 -1.719 -3.486 1.00 87.31 107 ILE A O 1
ATOM 874 N N . THR A 1 108 ? -4.505 -1.896 -3.480 1.00 88.56 108 THR A N 1
ATOM 875 C CA . THR A 1 108 ? -4.282 -0.583 -2.863 1.00 88.56 108 THR A CA 1
ATOM 876 C C . THR A 1 108 ? -4.889 0.541 -3.701 1.00 88.56 108 THR A C 1
ATOM 878 O O . THR A 1 108 ? -5.526 1.433 -3.148 1.00 88.56 108 THR A O 1
ATOM 881 N N . LEU A 1 109 ? -4.764 0.490 -5.032 1.00 88.62 109 LEU A N 1
ATOM 882 C CA . LEU A 1 109 ? -5.402 1.455 -5.930 1.00 88.62 109 LEU A CA 1
ATOM 883 C C . LEU A 1 109 ? -6.931 1.473 -5.763 1.00 88.62 109 LEU A C 1
ATOM 885 O O . LEU A 1 109 ? -7.526 2.548 -5.677 1.00 88.62 109 LEU A O 1
ATOM 889 N N . HIS A 1 110 ? -7.562 0.296 -5.724 1.00 86.38 110 HIS A N 1
ATOM 890 C CA . HIS A 1 110 ? -9.007 0.167 -5.550 1.00 86.38 110 HIS A CA 1
ATOM 891 C C . HIS A 1 110 ? -9.466 0.784 -4.222 1.00 86.38 110 HIS A C 1
ATOM 893 O O . HIS A 1 110 ? -10.362 1.627 -4.206 1.00 86.38 110 HIS A O 1
ATOM 899 N N . ILE A 1 111 ? -8.780 0.458 -3.125 1.00 88.06 111 ILE A N 1
ATOM 900 C CA . ILE A 1 111 ? -9.104 0.990 -1.797 1.00 88.06 111 ILE A CA 1
ATOM 901 C C . ILE A 1 111 ? -8.915 2.512 -1.749 1.00 88.06 111 ILE A C 1
ATOM 903 O O . ILE A 1 111 ? -9.783 3.224 -1.249 1.00 88.06 111 ILE A O 1
ATOM 907 N N . LEU A 1 112 ? -7.834 3.052 -2.324 1.00 88.56 112 LEU A N 1
ATOM 908 C CA . LEU A 1 112 ? -7.614 4.505 -2.375 1.00 88.56 112 LEU A CA 1
ATOM 909 C C . LEU A 1 112 ? -8.731 5.239 -3.129 1.00 88.56 112 LEU A C 1
ATOM 911 O O . LEU A 1 112 ? -9.115 6.344 -2.730 1.00 88.56 112 LEU A O 1
ATOM 915 N N . ARG A 1 113 ? -9.283 4.627 -4.187 1.00 87.38 113 ARG A N 1
ATOM 916 C CA . ARG A 1 113 ? -10.457 5.153 -4.902 1.00 87.38 113 ARG A CA 1
ATOM 917 C C . ARG A 1 113 ? -11.701 5.139 -4.014 1.00 87.38 113 ARG A C 1
ATOM 919 O O . ARG A 1 113 ? -12.386 6.161 -3.950 1.00 87.38 113 ARG A O 1
ATOM 926 N N . ASN A 1 114 ? -11.935 4.053 -3.275 1.00 87.06 114 ASN A N 1
ATOM 927 C CA . ASN A 1 114 ? -13.054 3.940 -2.330 1.00 87.06 114 ASN A CA 1
ATOM 928 C C . ASN A 1 114 ? -12.945 4.972 -1.193 1.00 87.06 114 ASN A C 1
ATOM 930 O O . ASN A 1 114 ? -13.919 5.644 -0.858 1.00 87.06 114 ASN A O 1
ATOM 934 N N . MET A 1 115 ? -11.730 5.221 -0.698 1.00 86.12 115 MET A N 1
ATOM 935 C CA . MET A 1 115 ? -11.424 6.248 0.306 1.00 86.12 115 MET A CA 1
ATOM 936 C C . MET A 1 115 ? -11.422 7.692 -0.237 1.00 86.12 115 MET A C 1
ATOM 938 O O . MET A 1 115 ? -11.052 8.630 0.480 1.00 86.12 115 MET A O 1
ATOM 942 N N . LYS A 1 116 ? -11.777 7.899 -1.514 1.00 85.50 116 LYS A N 1
ATOM 943 C CA . LYS A 1 116 ? -11.750 9.198 -2.213 1.00 85.50 116 LYS A CA 1
ATOM 944 C C . LYS A 1 116 ? -10.372 9.889 -2.199 1.00 85.50 116 LYS A C 1
ATOM 946 O O . LYS A 1 116 ? -10.291 11.106 -2.354 1.00 85.50 116 LYS A O 1
ATOM 951 N N . GLN A 1 117 ? -9.277 9.139 -2.047 1.00 84.75 117 GLN A N 1
ATOM 952 C CA . GLN A 1 117 ? -7.900 9.648 -2.116 1.00 84.75 117 GLN A CA 1
ATOM 953 C C . GLN A 1 117 ? -7.398 9.666 -3.571 1.00 84.75 117 GLN A C 1
ATOM 955 O O . GLN A 1 117 ? -6.478 8.929 -3.930 1.00 84.75 117 GLN A O 1
ATOM 960 N N . LYS A 1 118 ? -8.013 10.502 -4.422 1.00 84.88 118 LYS A N 1
ATOM 961 C CA . LYS A 1 118 ? -7.730 10.534 -5.870 1.00 84.88 118 LYS A CA 1
ATOM 962 C C . LYS A 1 118 ? -6.259 10.817 -6.190 1.00 84.88 118 LYS A C 1
ATOM 964 O O . LYS A 1 118 ? -5.657 10.028 -6.900 1.00 84.88 118 LYS A O 1
ATOM 969 N N . ASP A 1 119 ? -5.645 11.828 -5.572 1.00 86.44 119 ASP A N 1
ATOM 970 C CA . ASP A 1 119 ? -4.235 12.172 -5.825 1.00 86.44 119 ASP A CA 1
ATOM 971 C C . ASP A 1 119 ? -3.261 11.018 -5.536 1.00 86.44 119 ASP A C 1
ATOM 973 O O . ASP A 1 119 ? -2.277 10.811 -6.252 1.00 86.44 119 ASP A O 1
ATOM 977 N N . LEU A 1 120 ? -3.535 10.246 -4.477 1.00 86.38 120 LEU A N 1
ATOM 978 C CA . LEU A 1 120 ? -2.738 9.073 -4.122 1.00 86.38 120 LEU A CA 1
ATOM 979 C C . LEU A 1 120 ? -2.985 7.925 -5.102 1.00 86.38 120 LEU A C 1
ATOM 981 O O . LEU A 1 120 ? -2.024 7.283 -5.522 1.00 86.38 120 LEU A O 1
ATOM 985 N N . ALA A 1 121 ? -4.240 7.705 -5.502 1.00 86.81 121 ALA A N 1
ATOM 986 C CA . ALA A 1 121 ? -4.592 6.709 -6.507 1.00 86.81 121 ALA A CA 1
ATOM 987 C C . ALA A 1 121 ? -3.950 7.025 -7.870 1.00 86.81 121 ALA A C 1
ATOM 989 O O . ALA A 1 121 ? -3.323 6.148 -8.449 1.00 86.81 121 ALA A O 1
ATOM 990 N N . ASP A 1 122 ? -4.016 8.270 -8.347 1.00 86.50 122 ASP A N 1
ATOM 991 C CA . ASP A 1 122 ? -3.406 8.699 -9.614 1.00 86.50 122 ASP A CA 1
ATOM 992 C C . ASP A 1 122 ? -1.878 8.562 -9.588 1.00 86.50 122 ASP A C 1
ATOM 994 O O . ASP A 1 122 ? -1.256 8.153 -10.570 1.00 86.50 122 ASP A O 1
ATOM 998 N N . SER A 1 123 ? -1.244 8.882 -8.454 1.00 85.56 123 SER A N 1
ATOM 999 C CA . SER A 1 123 ? 0.195 8.668 -8.291 1.00 85.56 123 SER A CA 1
ATOM 1000 C C . SER A 1 123 ? 0.559 7.188 -8.317 1.00 85.56 123 SER A C 1
ATOM 1002 O O . SER A 1 123 ? 1.548 6.836 -8.950 1.00 85.56 123 SER A O 1
ATOM 1004 N N . LEU A 1 124 ? -0.215 6.334 -7.645 1.00 84.38 124 LEU A N 1
ATOM 1005 C CA . LEU A 1 124 ? 0.023 4.893 -7.619 1.00 84.38 124 LEU A CA 1
ATOM 1006 C C . LEU A 1 124 ? -0.255 4.248 -8.984 1.00 84.38 124 LEU A C 1
ATOM 1008 O O . LEU A 1 124 ? 0.475 3.349 -9.389 1.00 84.38 124 LEU A O 1
ATOM 1012 N N . GLU A 1 125 ? -1.266 4.722 -9.717 1.00 83.56 125 GLU A N 1
ATOM 1013 C CA . GLU A 1 125 ? -1.609 4.227 -11.052 1.00 83.56 125 GLU A CA 1
ATOM 1014 C C . GLU A 1 125 ? -0.492 4.485 -12.055 1.00 83.56 125 GLU A C 1
ATOM 1016 O O . GLU A 1 125 ? -0.142 3.579 -12.804 1.00 83.56 125 GLU A O 1
ATOM 1021 N N . ARG A 1 126 ? 0.121 5.675 -12.044 1.00 80.12 126 ARG A N 1
ATOM 1022 C CA . ARG A 1 126 ? 1.268 5.976 -12.916 1.00 80.12 126 ARG A CA 1
ATOM 1023 C C . ARG A 1 126 ? 2.435 5.019 -12.683 1.00 80.12 126 ARG A C 1
ATOM 1025 O O . ARG A 1 126 ? 3.064 4.573 -13.639 1.00 80.12 126 ARG A O 1
ATOM 1032 N N . GLU A 1 127 ? 2.681 4.654 -11.432 1.00 73.62 127 GLU A N 1
ATOM 1033 C CA . GLU A 1 127 ? 3.752 3.725 -11.068 1.00 73.62 127 GLU A CA 1
ATOM 1034 C C . GLU A 1 127 ? 3.392 2.280 -11.400 1.00 73.62 127 GLU A C 1
ATOM 1036 O O . GLU A 1 127 ? 4.195 1.558 -11.987 1.00 73.62 127 GLU A O 1
ATOM 1041 N N . ALA A 1 128 ? 2.148 1.875 -11.143 1.00 72.31 128 ALA A N 1
ATOM 1042 C CA . ALA A 1 128 ? 1.629 0.596 -11.605 1.00 72.31 128 ALA A CA 1
ATOM 1043 C C . ALA A 1 128 ? 1.679 0.499 -13.140 1.00 72.31 128 ALA A C 1
ATOM 1045 O O . ALA A 1 128 ? 1.970 -0.568 -13.671 1.00 72.31 128 ALA A O 1
ATOM 1046 N N . GLN A 1 129 ? 1.457 1.602 -13.861 1.00 68.88 129 GLN A N 1
ATOM 1047 C CA . GLN A 1 129 ? 1.562 1.682 -15.316 1.00 68.88 129 GLN A CA 1
ATOM 1048 C C . GLN A 1 129 ? 3.021 1.604 -15.789 1.00 68.88 129 GLN A C 1
ATOM 1050 O O . GLN A 1 129 ? 3.295 0.950 -16.791 1.00 68.88 129 GLN A O 1
ATOM 1055 N N . ASN A 1 130 ? 3.968 2.198 -15.059 1.00 63.50 130 ASN A N 1
ATOM 1056 C CA . ASN A 1 130 ? 5.400 2.015 -15.308 1.00 63.50 130 ASN A CA 1
ATOM 1057 C C . ASN A 1 130 ? 5.834 0.563 -15.050 1.00 63.50 130 ASN A C 1
ATOM 1059 O O . ASN A 1 130 ? 6.578 0.001 -15.851 1.00 63.50 130 ASN A O 1
ATOM 1063 N N . CYS A 1 131 ? 5.291 -0.096 -14.022 1.00 58.84 131 CYS A N 1
ATOM 1064 C CA . CYS A 1 131 ? 5.451 -1.539 -13.829 1.00 58.84 131 CYS A CA 1
ATOM 1065 C C . CYS A 1 131 ? 4.751 -2.362 -14.931 1.00 58.84 131 CYS A C 1
ATOM 1067 O O . CYS A 1 131 ? 5.265 -3.407 -15.324 1.00 58.84 131 CYS A O 1
ATOM 1069 N N . LYS A 1 132 ? 3.619 -1.895 -15.481 1.00 52.53 132 LYS A N 1
ATOM 1070 C CA . LYS A 1 132 ? 2.907 -2.520 -16.615 1.00 52.53 132 LYS A CA 1
ATOM 1071 C C . LYS A 1 132 ? 3.538 -2.252 -17.978 1.00 52.53 132 LYS A C 1
ATOM 1073 O O . LYS A 1 132 ? 3.282 -3.024 -18.893 1.00 52.53 132 LYS A O 1
ATOM 1078 N N . ARG A 1 133 ? 4.375 -1.228 -18.158 1.00 49.53 133 ARG A N 1
ATOM 1079 C CA . ARG A 1 133 ? 5.168 -1.066 -19.393 1.00 49.53 133 ARG A CA 1
ATOM 1080 C C . ARG A 1 133 ? 6.184 -2.200 -19.583 1.00 49.53 133 ARG A C 1
ATOM 1082 O O . ARG A 1 133 ? 6.615 -2.438 -20.701 1.00 49.53 133 ARG A O 1
ATOM 1089 N N . PHE A 1 134 ? 6.455 -2.983 -18.535 1.00 46.03 134 PHE A N 1
ATOM 1090 C CA . PHE A 1 134 ? 7.128 -4.284 -18.631 1.00 46.03 134 PHE A CA 1
ATOM 1091 C C . PHE A 1 134 ? 6.195 -5.464 -18.976 1.00 46.03 134 PHE A C 1
ATOM 1093 O O . PHE A 1 134 ? 6.673 -6.561 -19.243 1.00 46.03 134 PHE A O 1
ATOM 1100 N N . LEU A 1 135 ? 4.875 -5.261 -18.975 1.00 43.50 135 LEU A N 1
ATOM 1101 C CA . LEU A 1 135 ? 3.840 -6.225 -19.381 1.00 43.50 135 LEU A CA 1
ATOM 1102 C C . LEU A 1 135 ? 3.197 -5.875 -20.738 1.00 43.50 135 LEU A C 1
ATOM 1104 O O . LEU A 1 135 ? 2.512 -6.715 -21.317 1.00 43.50 135 LEU A O 1
ATOM 1108 N N . SER A 1 136 ? 3.450 -4.687 -21.305 1.00 42.44 136 SER A N 1
ATOM 1109 C CA . SER A 1 136 ? 2.977 -4.327 -22.652 1.00 42.44 136 SER A CA 1
ATOM 1110 C C . SER A 1 136 ? 3.701 -5.058 -23.790 1.00 42.44 136 SER A C 1
ATOM 1112 O O . SER A 1 136 ? 3.369 -4.829 -24.945 1.00 42.44 136 SER A O 1
ATOM 1114 N N . LEU A 1 137 ? 4.633 -5.973 -23.498 1.00 43.12 137 LEU A N 1
ATOM 1115 C CA . LEU A 1 137 ? 5.156 -6.921 -24.491 1.00 43.12 137 LEU A CA 1
ATOM 1116 C C . LEU A 1 137 ? 4.278 -8.175 -24.678 1.00 43.12 137 LEU A C 1
ATOM 1118 O O . LEU A 1 137 ? 4.592 -8.981 -25.544 1.00 43.12 137 LEU A O 1
ATOM 1122 N N . ILE A 1 138 ? 3.177 -8.353 -23.927 1.00 46.09 138 ILE A N 1
ATOM 1123 C CA . ILE A 1 138 ? 2.327 -9.563 -24.040 1.00 46.09 138 ILE A CA 1
ATOM 1124 C C . ILE A 1 138 ? 0.880 -9.273 -24.502 1.00 46.09 138 ILE A C 1
ATOM 1126 O O . ILE A 1 138 ? 0.123 -10.201 -24.755 1.00 46.09 138 ILE A O 1
ATOM 1130 N N . LEU A 1 139 ? 0.477 -8.013 -24.718 1.00 41.22 139 LEU A N 1
ATOM 1131 C CA . LEU A 1 139 ? -0.896 -7.687 -25.169 1.00 41.22 139 LEU A CA 1
ATOM 1132 C C . LEU A 1 139 ? -0.998 -6.871 -26.470 1.00 41.22 139 LEU A C 1
ATOM 1134 O O . LEU A 1 139 ? -2.070 -6.366 -26.786 1.00 41.22 139 LEU A O 1
ATOM 1138 N N . CYS A 1 140 ? 0.062 -6.816 -27.283 1.00 35.47 140 CYS A N 1
ATOM 1139 C CA . CYS A 1 140 ? -0.063 -6.475 -28.708 1.00 35.47 140 CYS A CA 1
ATOM 1140 C C . CYS A 1 140 ? -0.285 -7.744 -29.551 1.00 35.47 140 CYS A C 1
ATOM 1142 O O . CYS A 1 140 ? 0.542 -8.091 -30.387 1.00 35.47 140 CYS 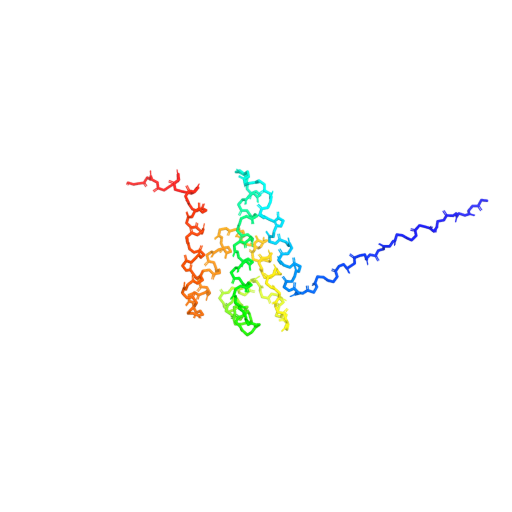A O 1
ATOM 1144 N N . VAL A 1 141 ? -1.397 -8.443 -29.318 1.00 43.69 141 VAL A N 1
ATOM 1145 C CA . VAL A 1 141 ? -2.037 -9.304 -30.325 1.00 43.69 141 VAL A CA 1
ATOM 1146 C C . VAL A 1 141 ? -3.540 -9.061 -30.233 1.00 43.69 141 VAL A C 1
ATOM 1148 O O . VAL A 1 141 ? -4.229 -9.724 -29.461 1.00 43.69 141 VAL A O 1
ATOM 1151 N N . HIS A 1 142 ? -4.030 -8.093 -31.004 1.00 40.00 142 HIS A N 1
ATOM 1152 C CA . HIS A 1 142 ? -5.182 -8.293 -31.881 1.00 40.00 142 HIS A CA 1
ATOM 1153 C C . HIS A 1 142 ? -5.175 -7.245 -32.991 1.00 40.00 142 HIS A C 1
ATOM 1155 O O . HIS A 1 142 ? -5.004 -6.051 -32.657 1.00 40.00 142 HIS A O 1
#